Protein AF-T1AY48-F1 (afdb_monomer)

Solvent-accessible surface area (backbone atoms only — not comparable to full-atom values): 8252 Å² total; per-residue (Å²): 136,83,80,81,65,80,52,77,88,60,43,66,93,72,58,73,75,86,48,70,38,79,57,51,71,68,53,49,50,50,51,53,52,52,44,60,66,41,66,87,43,76,68,44,42,56,70,60,52,47,52,72,78,38,76,81,55,83,62,54,70,70,59,52,52,46,47,53,52,22,37,36,76,51,50,26,30,44,76,45,84,46,70,47,77,56,95,93,39,79,45,76,48,52,31,37,29,63,32,75,57,23,68,71,55,49,99,84,49,91,68,76,58,45,29,71,51,74,69,71,82,73,75,80,76,78,80,77,83,78,81,136

Organism: NCBI:txid410659

pLDDT: mean 78.46, std 17.8, range [38.41, 94.31]

Nearest PDB structures (foldseek):
  2dpd-assembly1_B  TM=7.165E-01  e=1.352E-02  Bacillus subtilis
  1zg3-assembly1_A  TM=6.770E-01  e=4.956E-02  Medicago truncatula
  1sax-assembly1_A  TM=6.364E-01  e=3.870E-02  Staphylococcus aureus subsp. aureus N315
  8c9t-assembly2_B  TM=3.779E-01  e=3.371E-01  Streptomyces avermitilis MA-4680 = NBRC 14893
  8c9t-assembly1_D  TM=3.796E-01  e=5.882E-01  Streptomyces avermitilis MA-4680 = NBRC 14893

Sequence (132 aa):
ATACGVCDFCAPEKCVAQRFRTATEEERTALYRVLRDMHSIHTKSTGKLYAELYPGNEIGRDNFEEVLGAMARAELLTFADAVFEKQGKQIPYRTVSLTAAGRTADQTTPVRFVMKDAACPVPRRKRKNAPR

Foldseek 3Di:
DDDPCPDCVRCVVPDPPFDKDDDDPVLVVLLVLLLVVQLPPFKDFLVVSCCVSCVPCPDPSVSSVQSVVLCVVLQQKDKDWDWDDDPNDTDITIMIGGDPCNNVDDPPDPGPRIGTPPPPPPPPPPPPDDDD

Mean predicted aligned error: 11.16 Å

Structure (mmCIF, N/CA/C/O backbone):
data_AF-T1AY48-F1
#
_entry.id   AF-T1AY48-F1
#
loop_
_atom_site.group_PDB
_atom_site.id
_atom_site.type_symbol
_atom_site.label_atom_id
_atom_site.label_alt_id
_atom_site.label_comp_id
_atom_site.label_asym_id
_atom_site.label_entity_id
_atom_site.label_seq_id
_atom_site.pdbx_PDB_ins_code
_atom_site.Cartn_x
_atom_site.Cartn_y
_atom_site.Cartn_z
_atom_site.occupancy
_atom_site.B_iso_or_equiv
_atom_site.auth_seq_id
_atom_site.auth_comp_id
_atom_site.auth_asym_id
_atom_site.auth_atom_id
_atom_site.pdbx_PDB_model_num
ATOM 1 N N . ALA A 1 1 ? -29.308 -13.598 -20.671 1.00 46.28 1 ALA A N 1
ATOM 2 C CA . ALA A 1 1 ? -28.330 -13.053 -19.710 1.00 46.28 1 ALA A CA 1
ATOM 3 C C . ALA A 1 1 ? -28.089 -11.593 -20.071 1.00 46.28 1 ALA A C 1
ATOM 5 O O . ALA A 1 1 ? -27.639 -11.328 -21.177 1.00 46.28 1 ALA A O 1
ATOM 6 N N . THR A 1 2 ? -28.485 -10.660 -19.206 1.00 49.34 2 THR A N 1
ATOM 7 C CA . THR A 1 2 ? -28.374 -9.214 -19.458 1.00 49.34 2 THR A CA 1
ATOM 8 C C . THR A 1 2 ? -27.033 -8.726 -18.925 1.00 49.34 2 THR A C 1
ATOM 10 O O . THR A 1 2 ? -26.778 -8.825 -17.728 1.00 49.34 2 THR A O 1
ATOM 13 N N . ALA A 1 3 ? -26.166 -8.238 -19.810 1.00 44.28 3 ALA A N 1
ATOM 14 C CA . ALA A 1 3 ? -24.904 -7.615 -19.427 1.00 44.28 3 ALA A CA 1
ATOM 15 C C . ALA A 1 3 ? -25.191 -6.285 -18.709 1.00 44.28 3 ALA A C 1
ATOM 17 O O . ALA A 1 3 ? -25.892 -5.428 -19.242 1.00 44.28 3 ALA A O 1
ATOM 18 N N . CYS A 1 4 ? -24.681 -6.125 -17.487 1.00 59.59 4 CYS A N 1
ATOM 19 C CA . CYS A 1 4 ? -24.999 -4.994 -16.615 1.00 59.59 4 CYS A CA 1
ATOM 20 C C . CYS A 1 4 ? -24.285 -3.686 -16.998 1.00 59.59 4 CYS A C 1
ATOM 22 O O . CYS A 1 4 ? -24.679 -2.639 -16.505 1.00 59.59 4 CYS A O 1
ATOM 24 N N . GLY A 1 5 ? -23.270 -3.706 -17.875 1.00 49.66 5 GLY A N 1
ATOM 25 C CA . GLY A 1 5 ? -22.643 -2.488 -18.421 1.00 49.66 5 GLY A CA 1
ATOM 26 C C . GLY A 1 5 ? -21.850 -1.637 -17.416 1.00 49.66 5 GLY A C 1
ATOM 27 O O . GLY A 1 5 ? -21.431 -0.535 -17.757 1.00 49.66 5 GLY A O 1
ATOM 28 N N . VAL A 1 6 ? -21.646 -2.128 -16.188 1.00 53.31 6 VAL A N 1
ATOM 29 C CA . VAL A 1 6 ? -21.040 -1.365 -15.077 1.00 53.31 6 VAL A CA 1
ATOM 30 C C . VAL A 1 6 ? -19.555 -1.688 -14.865 1.00 53.31 6 VAL A C 1
ATOM 32 O O . VAL A 1 6 ? -18.847 -0.891 -14.258 1.00 53.31 6 VAL A O 1
ATOM 35 N N . CYS A 1 7 ? -19.050 -2.813 -15.380 1.00 49.56 7 CYS A N 1
ATOM 36 C CA . CYS A 1 7 ? -17.636 -3.182 -15.258 1.00 49.56 7 CYS A CA 1
ATOM 37 C C . CYS A 1 7 ? -16.951 -3.340 -16.622 1.00 49.56 7 CYS A C 1
ATOM 39 O O . CYS A 1 7 ? -17.612 -3.607 -17.629 1.00 49.56 7 CYS A O 1
ATOM 41 N N . ASP A 1 8 ? -15.618 -3.225 -16.633 1.00 49.56 8 ASP A N 1
ATOM 42 C CA . ASP A 1 8 ? -14.726 -3.330 -17.803 1.00 49.56 8 ASP A CA 1
ATOM 43 C C . ASP A 1 8 ? -14.892 -4.613 -18.636 1.00 49.56 8 ASP A C 1
ATOM 45 O O . ASP A 1 8 ? -14.426 -4.690 -19.766 1.00 49.56 8 ASP A O 1
ATOM 49 N N . PHE A 1 9 ? -15.600 -5.618 -18.121 1.00 47.19 9 PHE A N 1
ATOM 50 C CA . PHE A 1 9 ? -15.956 -6.819 -18.872 1.00 47.19 9 PHE A CA 1
ATOM 51 C C . PHE A 1 9 ? -17.065 -6.574 -19.916 1.00 47.19 9 PHE A C 1
ATOM 53 O O . PHE A 1 9 ? -17.139 -7.272 -20.922 1.00 47.19 9 PHE A O 1
ATOM 60 N N . CYS A 1 10 ? -17.938 -5.585 -19.694 1.00 46.91 10 CYS A N 1
ATOM 61 C CA . CYS A 1 10 ? -19.126 -5.331 -20.518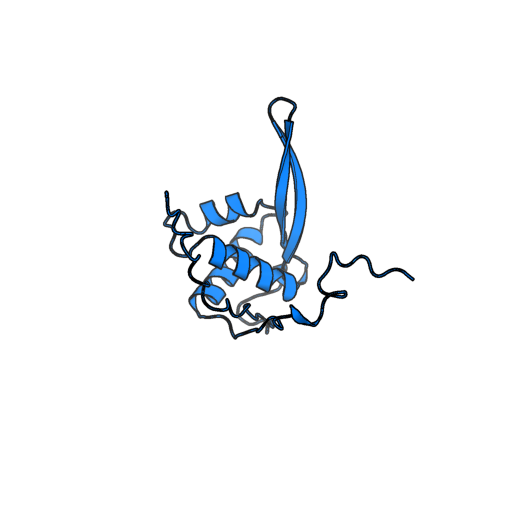 1.00 46.91 10 CYS A CA 1
ATOM 62 C C . CYS A 1 10 ? -18.970 -4.164 -21.518 1.00 46.91 10 CYS A C 1
ATOM 64 O O . CYS A 1 10 ? -19.935 -3.850 -22.212 1.00 46.91 10 CYS A O 1
ATOM 66 N N . ALA A 1 11 ? -17.800 -3.513 -21.599 1.00 43.09 11 ALA A N 1
ATOM 67 C CA . ALA A 1 11 ? -17.546 -2.376 -22.498 1.00 43.09 11 ALA A CA 1
ATOM 68 C C . ALA A 1 11 ? -16.109 -2.389 -23.080 1.00 43.09 11 ALA A C 1
ATOM 70 O O . ALA A 1 11 ? -15.291 -1.533 -22.730 1.00 43.09 11 ALA A O 1
ATOM 71 N N . PRO A 1 12 ? -15.791 -3.328 -23.993 1.00 54.16 12 PRO A N 1
ATOM 72 C CA . PRO A 1 12 ? -14.432 -3.528 -24.509 1.00 54.16 12 PRO A CA 1
ATOM 73 C C . PRO A 1 12 ? -13.878 -2.328 -25.297 1.00 54.16 12 PRO A C 1
ATOM 75 O O . PRO A 1 12 ? -12.668 -2.143 -25.363 1.00 54.16 12 PRO A O 1
ATOM 78 N N . GLU A 1 13 ? -14.737 -1.463 -25.845 1.00 47.59 13 GLU A N 1
ATOM 79 C CA . GLU A 1 13 ? -14.324 -0.277 -26.618 1.00 47.59 13 GLU A CA 1
ATOM 80 C C . GLU A 1 13 ? -13.690 0.833 -25.756 1.00 47.59 13 GLU A C 1
ATOM 82 O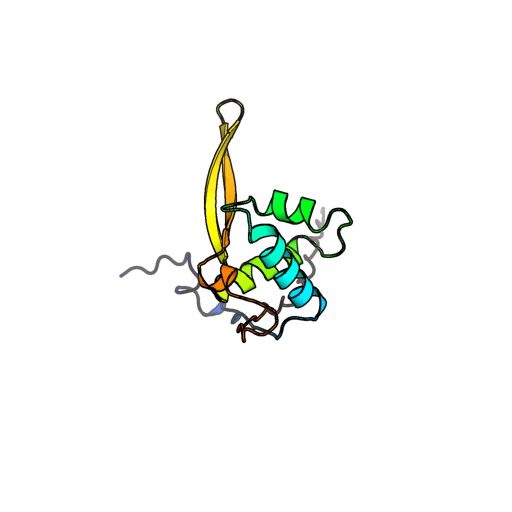 O . GLU A 1 13 ? -13.054 1.744 -26.285 1.00 47.59 13 GLU A O 1
ATOM 87 N N . LYS A 1 14 ? -13.829 0.762 -24.423 1.00 50.25 14 LYS A N 1
ATOM 88 C CA . LYS A 1 14 ? -13.166 1.667 -23.465 1.00 50.25 14 LYS A CA 1
ATOM 89 C C . LYS A 1 14 ? -11.992 1.011 -22.733 1.00 50.25 14 LYS A C 1
ATOM 91 O O . LYS A 1 14 ? -11.350 1.672 -21.916 1.00 50.25 14 LYS A O 1
ATOM 96 N N . CYS A 1 15 ? -11.689 -0.256 -23.027 1.00 46.50 15 CYS A N 1
ATOM 97 C CA . CYS A 1 15 ? -10.582 -0.979 -22.413 1.00 46.50 15 CYS A CA 1
ATOM 98 C C . CYS A 1 15 ? -9.242 -0.472 -22.952 1.00 46.50 15 CYS A C 1
ATOM 100 O O . CYS A 1 15 ? -8.650 -1.039 -23.870 1.00 46.50 15 CYS A O 1
ATOM 102 N N . VAL A 1 16 ? -8.711 0.582 -22.337 1.00 55.34 16 VAL A N 1
ATOM 103 C CA . VAL A 1 16 ? -7.275 0.844 -22.407 1.00 55.34 16 VAL A CA 1
ATOM 104 C C . VAL A 1 16 ? -6.604 -0.274 -21.618 1.00 55.34 16 VAL A C 1
ATOM 106 O O . VAL A 1 16 ? -6.656 -0.284 -20.390 1.00 55.34 16 VAL A O 1
ATOM 109 N N . ALA A 1 17 ? -6.022 -1.249 -22.321 1.00 62.81 17 ALA A N 1
ATOM 110 C CA . ALA A 1 17 ? -5.253 -2.315 -21.694 1.00 62.81 17 ALA A CA 1
ATOM 111 C C . ALA A 1 17 ? -4.258 -1.700 -20.698 1.00 62.81 17 ALA A C 1
ATOM 113 O O . ALA A 1 17 ? -3.450 -0.842 -21.064 1.00 62.81 17 ALA A O 1
ATOM 114 N N . GLN A 1 18 ? -4.351 -2.107 -19.431 1.00 67.12 18 GLN A N 1
ATOM 115 C CA . GLN A 1 18 ? -3.469 -1.611 -18.383 1.00 67.12 18 GLN A CA 1
ATOM 116 C C . GLN A 1 18 ? -2.035 -2.020 -18.730 1.00 67.12 18 GLN A C 1
ATOM 118 O O . GLN A 1 18 ? -1.709 -3.206 -18.763 1.00 67.12 18 GLN A O 1
ATOM 123 N N . ARG A 1 19 ? -1.190 -1.037 -19.044 1.00 78.31 19 ARG A N 1
ATOM 124 C CA . ARG A 1 19 ? 0.224 -1.259 -19.352 1.00 78.31 19 ARG A CA 1
ATOM 125 C C . ARG A 1 19 ? 1.019 -1.348 -18.057 1.00 78.31 19 ARG A C 1
ATOM 127 O O . ARG A 1 19 ? 0.683 -0.706 -17.061 1.00 78.31 19 ARG A O 1
ATOM 134 N N . PHE A 1 20 ? 2.067 -2.158 -18.080 1.00 82.56 20 PHE A N 1
ATOM 135 C CA . PHE A 1 20 ? 2.948 -2.382 -16.944 1.00 82.56 20 PHE A CA 1
ATOM 136 C C . PHE A 1 20 ? 4.384 -2.099 -17.356 1.00 82.56 20 PHE A C 1
ATOM 138 O O . PHE A 1 20 ? 4.782 -2.415 -18.477 1.00 82.56 20 PHE A O 1
ATOM 145 N N . ARG A 1 21 ? 5.156 -1.538 -16.431 1.00 86.38 21 ARG A N 1
ATOM 146 C CA . ARG A 1 21 ? 6.579 -1.259 -16.601 1.00 86.38 21 ARG A CA 1
ATOM 147 C C . ARG A 1 21 ? 7.384 -1.781 -15.420 1.00 86.38 21 ARG A C 1
ATOM 149 O O . ARG A 1 21 ? 6.847 -2.074 -14.349 1.00 86.38 21 ARG A O 1
ATOM 156 N N . THR A 1 22 ? 8.692 -1.862 -15.611 1.00 85.75 22 THR A N 1
ATOM 157 C CA . THR A 1 22 ? 9.630 -2.113 -14.518 1.00 85.75 22 THR A CA 1
ATOM 158 C C . THR A 1 22 ? 9.611 -0.931 -13.548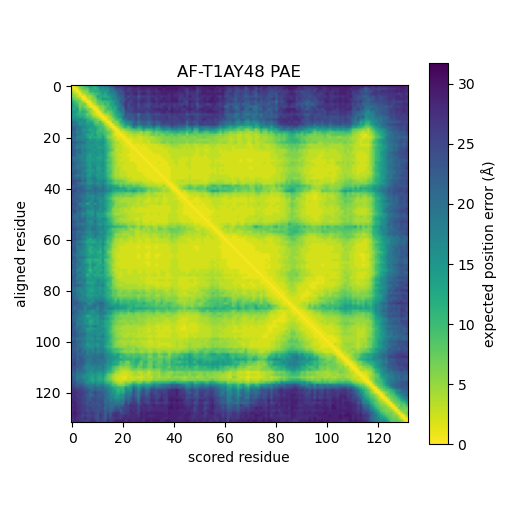 1.00 85.75 22 THR A C 1
ATOM 160 O O . THR A 1 22 ? 9.511 0.227 -13.966 1.00 85.75 22 THR A O 1
ATOM 163 N N . ALA A 1 23 ? 9.679 -1.224 -12.251 1.00 86.12 23 ALA A N 1
ATOM 164 C CA . ALA A 1 23 ? 9.788 -0.198 -11.222 1.00 86.12 23 ALA A CA 1
ATOM 165 C C . ALA A 1 23 ? 11.122 0.558 -11.310 1.00 86.12 23 ALA A C 1
ATOM 167 O O . ALA A 1 23 ? 12.160 -0.059 -11.572 1.00 86.12 23 ALA A O 1
ATOM 168 N N . THR A 1 24 ? 11.090 1.865 -11.055 1.00 89.06 24 THR A N 1
ATOM 169 C CA . THR A 1 24 ? 12.280 2.706 -10.892 1.00 89.06 24 THR A CA 1
ATOM 170 C C . THR A 1 24 ? 12.989 2.391 -9.574 1.00 89.06 24 THR A C 1
ATOM 172 O O . THR A 1 24 ? 12.457 1.696 -8.702 1.00 89.06 24 THR A O 1
ATOM 175 N N . GLU A 1 25 ? 14.212 2.893 -9.407 1.00 86.25 25 GLU A N 1
ATOM 176 C CA . GLU A 1 25 ? 14.973 2.712 -8.165 1.00 86.25 25 GLU A CA 1
ATOM 177 C C . GLU A 1 25 ? 14.283 3.359 -6.957 1.00 86.25 25 GLU A C 1
ATOM 179 O O . GLU A 1 25 ? 14.282 2.784 -5.868 1.00 86.25 25 GLU A O 1
ATOM 184 N N . GLU A 1 26 ? 13.618 4.499 -7.151 1.00 88.31 26 GLU A N 1
ATOM 185 C CA . GLU A 1 26 ? 12.832 5.178 -6.115 1.00 88.31 26 GLU A CA 1
ATOM 186 C C . GLU A 1 26 ? 11.645 4.317 -5.661 1.00 88.31 26 GLU A C 1
ATOM 188 O O . GLU A 1 26 ? 11.416 4.136 -4.466 1.00 88.31 26 GLU A O 1
ATOM 193 N N . GLU A 1 27 ? 10.925 3.707 -6.607 1.00 90.62 27 GLU A N 1
ATOM 194 C CA . GLU A 1 27 ? 9.785 2.823 -6.329 1.00 90.62 27 GLU A CA 1
ATOM 195 C C . GLU A 1 27 ? 10.226 1.519 -5.653 1.00 90.62 27 GLU A C 1
ATOM 197 O O . GLU A 1 27 ? 9.562 1.028 -4.739 1.00 90.62 27 GLU A O 1
ATOM 202 N N . ARG A 1 28 ? 11.379 0.970 -6.054 1.00 89.06 28 ARG A N 1
ATOM 203 C CA . ARG A 1 28 ? 12.001 -0.181 -5.381 1.00 89.06 28 ARG A CA 1
ATOM 204 C C . ARG A 1 28 ? 12.465 0.170 -3.971 1.00 89.06 28 ARG A C 1
ATOM 206 O O . ARG A 1 28 ? 12.294 -0.622 -3.049 1.00 89.06 28 ARG A O 1
ATOM 213 N N . THR A 1 29 ? 13.015 1.363 -3.775 1.00 90.19 29 THR A N 1
ATOM 214 C CA . THR A 1 29 ? 13.382 1.853 -2.442 1.00 90.19 29 THR A CA 1
ATOM 215 C C . THR A 1 29 ? 12.139 1.988 -1.567 1.00 90.19 29 THR A C 1
ATOM 217 O O . THR A 1 29 ? 12.149 1.562 -0.411 1.00 90.19 29 THR A O 1
ATOM 220 N N . ALA A 1 30 ? 11.041 2.500 -2.129 1.00 91.62 30 ALA A N 1
ATOM 221 C CA . ALA A 1 30 ? 9.765 2.607 -1.438 1.00 91.62 30 ALA A CA 1
ATOM 222 C C . ALA A 1 30 ? 9.203 1.242 -1.023 1.00 91.62 30 ALA A C 1
ATOM 224 O O . ALA A 1 30 ? 8.773 1.087 0.121 1.00 91.62 30 ALA A O 1
ATOM 225 N N . LEU A 1 31 ? 9.277 0.250 -1.913 1.00 90.94 31 LEU A N 1
ATOM 226 C CA . LEU A 1 31 ? 8.935 -1.145 -1.632 1.00 90.94 31 LEU A CA 1
ATOM 227 C C . LEU A 1 31 ? 9.666 -1.658 -0.378 1.00 90.94 31 LEU A C 1
ATOM 229 O O . LEU A 1 31 ? 9.016 -2.090 0.574 1.00 90.94 31 LEU A O 1
ATOM 233 N N . TYR A 1 32 ? 11.000 -1.572 -0.337 1.00 90.00 32 TYR A N 1
ATOM 234 C CA . TYR A 1 32 ? 11.774 -2.089 0.799 1.00 90.00 32 TYR A CA 1
ATOM 235 C C . TYR A 1 32 ? 11.565 -1.284 2.087 1.00 90.00 32 TYR A C 1
ATOM 237 O O . TYR A 1 32 ? 11.572 -1.866 3.173 1.00 90.00 32 TYR A O 1
ATOM 245 N N . ARG A 1 33 ? 11.323 0.034 1.996 1.00 91.50 33 ARG A N 1
ATOM 246 C CA . ARG A 1 33 ? 10.933 0.848 3.162 1.00 91.50 33 ARG A CA 1
ATOM 247 C C . ARG A 1 33 ? 9.625 0.339 3.779 1.00 91.50 33 ARG A C 1
ATOM 249 O O . ARG A 1 33 ? 9.561 0.190 4.996 1.00 91.50 33 ARG A O 1
ATOM 256 N N . VAL A 1 34 ? 8.619 0.023 2.956 1.00 91.94 34 VAL A N 1
ATOM 257 C CA . VAL A 1 34 ? 7.337 -0.526 3.434 1.00 91.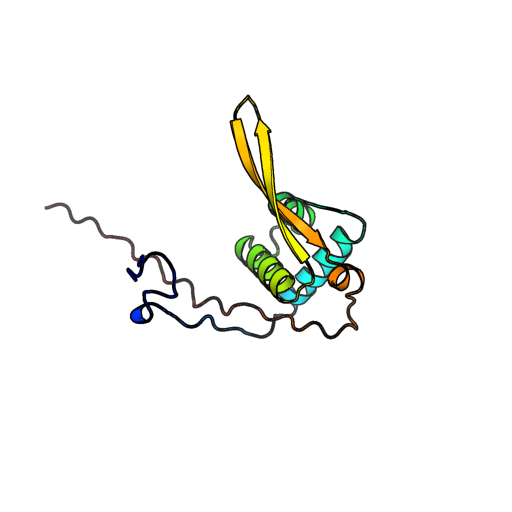94 34 VAL A CA 1
ATOM 258 C C . VAL A 1 34 ? 7.518 -1.901 4.071 1.00 91.94 34 VAL A C 1
ATOM 260 O O . VAL A 1 34 ? 7.014 -2.118 5.171 1.00 91.94 34 VAL A O 1
ATOM 263 N N . LEU A 1 35 ? 8.246 -2.815 3.418 1.00 90.81 35 LEU A N 1
ATOM 264 C CA . LEU A 1 35 ? 8.499 -4.152 3.971 1.00 90.81 35 LEU A CA 1
ATOM 265 C C . LEU A 1 35 ? 9.174 -4.068 5.344 1.00 90.81 35 LEU A C 1
ATOM 267 O O . LEU A 1 35 ? 8.740 -4.732 6.282 1.00 90.81 35 LEU A O 1
ATOM 271 N N . ARG A 1 36 ? 10.176 -3.190 5.486 1.00 89.94 36 ARG A N 1
ATOM 272 C CA . ARG A 1 36 ? 10.896 -2.985 6.747 1.00 89.94 36 ARG A CA 1
ATOM 273 C C . ARG A 1 36 ? 10.010 -2.408 7.852 1.00 89.94 36 ARG A C 1
ATOM 275 O O . ARG A 1 36 ? 10.061 -2.907 8.972 1.00 89.94 36 ARG A O 1
ATOM 282 N N . ASP A 1 37 ? 9.216 -1.379 7.558 1.00 90.81 37 ASP A N 1
ATOM 283 C CA . ASP A 1 37 ? 8.313 -0.759 8.544 1.00 90.81 37 ASP A CA 1
ATOM 284 C C . ASP A 1 37 ? 7.237 -1.741 9.019 1.00 90.81 37 ASP A C 1
ATOM 286 O O . ASP A 1 37 ? 6.943 -1.849 10.209 1.00 90.81 37 ASP A O 1
ATOM 290 N N . MET A 1 38 ? 6.685 -2.519 8.087 1.00 90.19 38 MET A N 1
ATOM 291 C CA . MET A 1 38 ? 5.613 -3.460 8.385 1.00 90.19 38 MET A CA 1
ATOM 292 C C . MET A 1 38 ? 6.096 -4.813 8.918 1.00 90.19 38 MET A C 1
ATOM 294 O O . MET A 1 38 ? 5.268 -5.620 9.331 1.00 90.19 38 MET A O 1
ATOM 298 N N . HIS A 1 39 ? 7.403 -5.085 8.957 1.00 86.81 39 HIS A N 1
ATOM 299 C CA . HIS A 1 39 ? 7.923 -6.380 9.406 1.00 86.81 39 HIS A CA 1
ATOM 300 C C . HIS A 1 39 ? 7.500 -6.717 10.850 1.00 86.81 39 HIS A C 1
ATOM 302 O O . HIS A 1 39 ? 7.168 -7.863 11.154 1.00 86.81 39 HIS A O 1
ATOM 308 N N . SER A 1 40 ? 7.442 -5.709 11.726 1.00 81.62 40 SER A N 1
ATOM 309 C CA . SER A 1 40 ? 7.044 -5.861 13.136 1.00 81.62 40 SER A CA 1
ATOM 310 C C . SER A 1 40 ? 5.580 -5.491 13.410 1.00 81.62 40 SER A C 1
ATOM 312 O O . SER A 1 40 ? 5.117 -5.622 14.542 1.00 81.62 40 SER A O 1
ATOM 314 N N . ILE A 1 41 ? 4.842 -5.006 12.404 1.00 84.56 41 ILE A N 1
ATOM 315 C CA . ILE A 1 41 ? 3.487 -4.457 12.557 1.00 84.56 41 ILE A CA 1
ATOM 316 C C . ILE A 1 41 ? 2.492 -5.318 11.778 1.00 84.56 41 ILE A C 1
ATOM 318 O O . ILE A 1 41 ? 2.635 -5.539 10.581 1.00 84.56 41 ILE A O 1
ATOM 322 N N . HIS A 1 42 ? 1.423 -5.763 12.438 1.00 78.94 42 HIS A N 1
ATOM 323 C CA . HIS A 1 42 ? 0.433 -6.638 11.806 1.00 78.94 42 HIS A CA 1
ATOM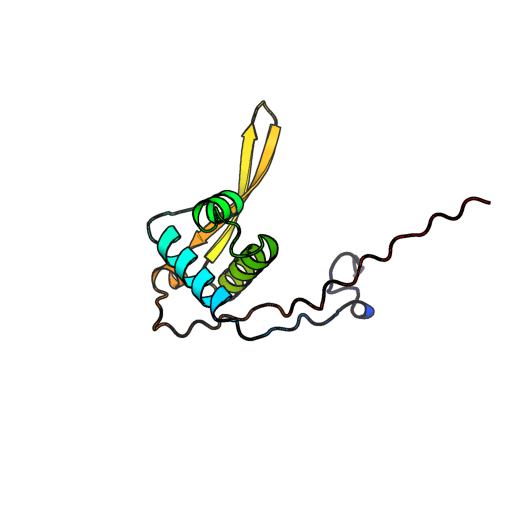 324 C C . HIS A 1 42 ? -0.393 -5.936 10.708 1.00 78.94 42 HIS A C 1
ATOM 326 O O . HIS A 1 42 ? -0.596 -6.479 9.620 1.00 78.94 42 HIS A O 1
ATOM 332 N N . THR A 1 43 ? -0.872 -4.722 10.989 1.00 90.00 43 THR A N 1
ATOM 333 C CA . THR A 1 43 ? -1.782 -3.951 10.126 1.00 90.00 43 THR A CA 1
ATOM 334 C C . THR A 1 43 ? -1.556 -2.454 10.321 1.00 90.00 43 THR A C 1
ATOM 336 O O . THR A 1 43 ? -1.446 -1.999 11.463 1.00 90.00 43 THR A O 1
ATOM 339 N N . LYS A 1 44 ? -1.585 -1.661 9.246 1.00 92.38 44 LYS A N 1
ATOM 340 C CA . LYS A 1 44 ? -1.508 -0.189 9.322 1.00 92.38 44 LYS A CA 1
ATOM 341 C C . LYS A 1 44 ? -2.407 0.454 8.274 1.00 92.38 44 LYS A C 1
ATOM 343 O O . LYS A 1 44 ? -2.630 -0.132 7.222 1.00 92.38 44 LYS A O 1
ATOM 348 N N . SER A 1 45 ? -2.942 1.647 8.534 1.00 91.88 45 SER A N 1
ATOM 349 C CA . SER A 1 45 ? -3.680 2.381 7.499 1.00 91.88 45 SER A CA 1
ATOM 350 C C . SER A 1 45 ? -2.722 2.941 6.448 1.00 91.88 45 SER A C 1
ATOM 352 O O . SER A 1 45 ? -1.617 3.372 6.781 1.00 91.88 45 SER A O 1
ATOM 354 N N . THR A 1 46 ? -3.146 2.969 5.182 1.00 90.94 46 THR A N 1
ATOM 355 C CA . THR A 1 46 ? -2.307 3.458 4.069 1.00 90.94 46 THR A CA 1
ATOM 356 C C . THR A 1 46 ? -1.857 4.903 4.279 1.00 90.94 46 THR A C 1
ATOM 358 O O . THR A 1 46 ? -0.688 5.225 4.086 1.00 90.94 46 THR A O 1
ATOM 361 N N . GLY A 1 47 ? -2.763 5.766 4.750 1.00 89.81 47 GLY A N 1
ATOM 362 C CA . GLY A 1 47 ? -2.457 7.167 5.038 1.00 89.81 47 GLY A CA 1
ATOM 363 C C . GLY A 1 47 ? -1.458 7.349 6.183 1.00 89.81 47 GLY A C 1
ATOM 364 O O . GLY A 1 47 ? -0.566 8.187 6.080 1.00 89.81 47 GLY A O 1
ATOM 365 N N . LYS A 1 48 ? -1.562 6.546 7.252 1.00 90.75 48 LYS A N 1
ATOM 366 C CA . LYS A 1 48 ? -0.604 6.589 8.368 1.00 90.75 48 LYS A CA 1
ATOM 367 C C . LYS A 1 48 ? 0.761 6.048 7.946 1.00 90.75 48 LYS A C 1
ATOM 369 O O . LYS A 1 48 ? 1.778 6.629 8.297 1.00 90.75 48 LYS A O 1
ATOM 374 N N . LEU A 1 49 ? 0.777 4.974 7.156 1.00 92.38 49 LEU A N 1
ATOM 375 C CA . LEU A 1 49 ? 2.004 4.425 6.586 1.00 92.38 49 LEU A CA 1
ATOM 376 C C . LEU A 1 49 ? 2.733 5.462 5.715 1.00 92.38 49 LEU A C 1
ATOM 378 O O . LEU A 1 49 ? 3.931 5.652 5.885 1.00 92.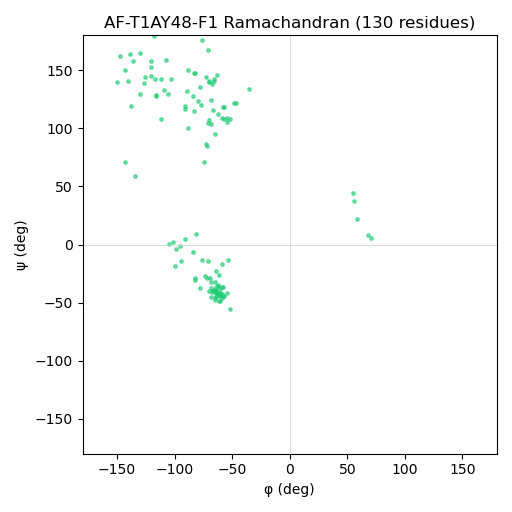38 49 LEU A O 1
ATOM 382 N N . TYR A 1 50 ? 2.011 6.175 4.845 1.00 92.19 50 TYR A N 1
ATOM 383 C CA . TYR A 1 50 ? 2.589 7.243 4.024 1.00 92.19 50 TYR A CA 1
ATOM 384 C C . TYR A 1 50 ? 3.176 8.379 4.870 1.00 92.19 50 TYR A C 1
ATOM 386 O O . TYR A 1 50 ? 4.317 8.775 4.653 1.00 92.19 50 TYR A O 1
ATOM 394 N N . ALA A 1 51 ? 2.417 8.875 5.852 1.00 91.38 51 ALA A N 1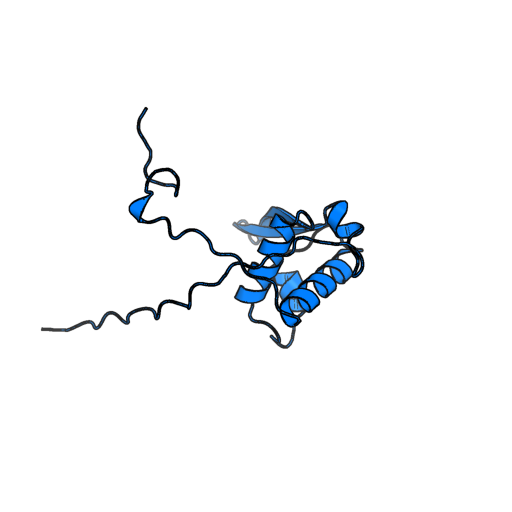
ATOM 395 C CA . ALA A 1 51 ? 2.847 9.982 6.704 1.00 91.38 51 ALA A CA 1
ATOM 396 C C . ALA A 1 51 ? 4.104 9.653 7.528 1.00 91.38 51 ALA A C 1
ATOM 398 O O . ALA A 1 51 ? 4.933 10.531 7.751 1.00 91.38 51 ALA A O 1
ATOM 399 N N . GLU A 1 52 ? 4.255 8.401 7.966 1.00 91.38 52 GLU A N 1
ATOM 400 C CA . GLU A 1 52 ? 5.432 7.960 8.723 1.00 91.38 52 GLU A CA 1
ATOM 401 C C . GLU A 1 52 ? 6.659 7.724 7.829 1.00 91.38 52 GLU A C 1
ATOM 403 O O . GLU A 1 52 ? 7.772 8.057 8.227 1.00 91.38 52 GLU A O 1
ATOM 408 N N . LEU A 1 53 ? 6.474 7.188 6.617 1.00 90.94 53 LEU A N 1
ATOM 409 C CA . LEU A 1 53 ? 7.583 6.887 5.702 1.00 90.94 53 LEU A CA 1
ATOM 410 C C . LEU A 1 53 ? 8.072 8.094 4.893 1.00 90.94 53 LEU A C 1
ATOM 412 O O . LEU A 1 53 ? 9.239 8.122 4.504 1.00 90.94 53 LEU A O 1
ATOM 416 N N . TYR A 1 54 ? 7.188 9.055 4.616 1.00 91.88 54 TYR A N 1
ATOM 417 C CA . TYR A 1 54 ? 7.457 10.206 3.749 1.00 91.88 54 TYR A CA 1
ATOM 418 C C . TYR A 1 54 ? 6.964 11.526 4.362 1.00 91.88 54 TYR A C 1
ATOM 420 O O . TYR A 1 54 ? 6.178 12.240 3.731 1.00 91.88 54 TYR A O 1
ATOM 428 N N . PRO A 1 55 ? 7.441 11.918 5.559 1.00 89.38 55 PRO A N 1
ATOM 429 C CA . PRO A 1 55 ? 7.044 13.184 6.180 1.00 89.38 55 PRO A CA 1
ATOM 430 C C . PRO A 1 55 ? 7.438 14.408 5.334 1.00 89.38 55 PRO A C 1
ATOM 432 O O . PRO A 1 55 ? 6.787 15.446 5.412 1.00 89.38 55 PRO A O 1
ATOM 435 N N . GLY A 1 56 ? 8.482 14.281 4.504 1.00 88.38 56 GLY A N 1
ATOM 436 C CA . GLY A 1 56 ? 8.956 15.320 3.584 1.00 88.38 56 GLY A CA 1
ATOM 437 C C . GLY A 1 56 ? 8.336 15.284 2.183 1.00 88.38 56 GLY A C 1
ATOM 438 O O . GLY A 1 56 ? 8.764 16.056 1.332 1.00 88.38 56 GLY A O 1
ATOM 439 N N . ASN A 1 57 ? 7.364 14.397 1.921 1.00 85.75 57 ASN A N 1
ATOM 440 C CA . ASN A 1 57 ? 6.721 14.254 0.607 1.00 85.75 57 ASN A CA 1
ATOM 441 C C . ASN A 1 57 ? 7.734 13.989 -0.537 1.00 85.75 57 ASN A C 1
ATOM 443 O O . ASN A 1 57 ? 7.572 14.493 -1.648 1.00 85.75 57 ASN A O 1
ATOM 447 N N . GLU A 1 58 ? 8.781 13.195 -0.256 1.00 87.56 58 GLU A N 1
ATOM 448 C CA . GLU A 1 58 ? 9.820 12.800 -1.230 1.00 87.56 58 GLU A CA 1
ATOM 449 C C . GLU A 1 58 ? 9.208 12.089 -2.448 1.00 87.56 58 GLU A C 1
ATOM 451 O O . GLU A 1 58 ? 9.642 12.296 -3.578 1.00 87.56 58 GLU A O 1
ATOM 456 N N . ILE A 1 59 ? 8.162 11.286 -2.218 1.00 87.69 59 ILE A N 1
ATOM 457 C CA . ILE A 1 59 ? 7.332 10.695 -3.269 1.00 87.69 59 ILE A CA 1
ATOM 458 C C . ILE A 1 59 ? 5.901 11.213 -3.135 1.00 87.69 59 ILE A C 1
ATOM 460 O O . ILE A 1 59 ? 5.381 11.355 -2.025 1.00 87.69 59 ILE A O 1
ATOM 464 N N . GLY A 1 60 ? 5.235 11.461 -4.262 1.00 88.62 60 GLY A N 1
ATOM 465 C CA . GLY A 1 60 ? 3.822 11.832 -4.261 1.00 88.62 60 GLY A CA 1
ATOM 466 C C . GLY A 1 60 ? 2.943 10.708 -3.708 1.00 88.62 60 GLY A C 1
ATOM 467 O O . GLY A 1 60 ? 3.216 9.528 -3.934 1.00 88.62 60 GLY A O 1
ATOM 468 N N . ARG A 1 61 ? 1.862 11.072 -3.012 1.00 88.06 61 ARG A N 1
ATOM 469 C CA . ARG A 1 61 ? 0.907 10.107 -2.447 1.00 88.06 61 ARG A CA 1
ATOM 470 C C . ARG A 1 61 ? 0.354 9.134 -3.491 1.00 88.06 61 ARG A C 1
ATOM 472 O O . ARG A 1 61 ? 0.295 7.942 -3.215 1.00 88.06 61 ARG A O 1
ATOM 479 N N . ASP A 1 62 ? 0.019 9.620 -4.685 1.00 88.06 62 ASP A N 1
ATOM 480 C CA . ASP A 1 62 ? -0.480 8.770 -5.774 1.00 88.06 62 ASP A CA 1
ATOM 481 C C . ASP A 1 62 ? 0.567 7.723 -6.188 1.00 88.06 62 ASP A C 1
ATOM 483 O O . ASP A 1 62 ? 0.250 6.548 -6.353 1.00 88.06 62 ASP A O 1
ATOM 487 N N . ASN A 1 63 ? 1.841 8.125 -6.277 1.00 89.25 63 ASN A N 1
ATOM 488 C CA . ASN A 1 63 ? 2.935 7.209 -6.601 1.00 89.25 63 ASN A CA 1
ATOM 489 C C . ASN A 1 63 ? 3.128 6.151 -5.505 1.00 89.25 63 ASN A C 1
ATOM 491 O O . ASN A 1 63 ? 3.337 4.975 -5.792 1.00 89.25 63 ASN A O 1
ATOM 495 N N . PHE A 1 64 ? 3.008 6.552 -4.237 1.00 91.81 64 PHE A N 1
ATOM 496 C CA . PHE A 1 64 ? 3.045 5.619 -3.115 1.00 91.81 64 PHE A CA 1
ATOM 497 C C . PHE A 1 64 ? 1.891 4.608 -3.159 1.00 91.81 64 PHE A C 1
ATOM 499 O O . PHE A 1 64 ? 2.105 3.414 -2.953 1.00 91.81 64 PHE A O 1
ATOM 506 N N . GLU A 1 65 ? 0.671 5.062 -3.447 1.00 91.62 65 GLU A N 1
ATOM 507 C CA . GLU A 1 65 ? -0.494 4.182 -3.565 1.00 91.62 65 GLU A CA 1
ATOM 508 C C . GLU A 1 65 ? -0.344 3.201 -4.742 1.00 91.62 65 GLU A C 1
ATOM 510 O O . GLU A 1 65 ? -0.682 2.022 -4.603 1.00 91.62 65 GLU A O 1
ATOM 515 N N . GLU A 1 66 ? 0.259 3.630 -5.854 1.00 91.69 66 GLU A N 1
ATOM 516 C CA . GLU A 1 66 ? 0.612 2.748 -6.972 1.00 91.69 66 GLU A CA 1
ATOM 517 C C . GLU A 1 66 ? 1.672 1.703 -6.591 1.00 91.69 66 GLU A C 1
ATOM 519 O O . GLU A 1 66 ? 1.537 0.533 -6.969 1.00 91.69 66 GLU A O 1
ATOM 524 N N . VAL A 1 67 ? 2.677 2.078 -5.786 1.00 92.88 67 VAL A N 1
ATOM 525 C CA . VAL A 1 67 ? 3.671 1.141 -5.229 1.00 92.88 67 VAL A CA 1
ATOM 526 C C . VAL A 1 67 ? 2.981 0.097 -4.355 1.00 92.88 67 VAL A C 1
ATOM 528 O O . VAL A 1 67 ? 3.179 -1.099 -4.571 1.00 92.88 67 VAL A O 1
ATOM 531 N N . LEU A 1 68 ? 2.101 0.506 -3.434 1.00 92.75 68 LEU A N 1
ATOM 532 C CA . LEU A 1 68 ? 1.328 -0.436 -2.615 1.00 92.75 68 LEU A CA 1
ATOM 533 C C . LEU A 1 68 ? 0.440 -1.346 -3.481 1.00 92.75 68 LEU A C 1
ATOM 535 O O . LEU A 1 68 ? 0.314 -2.542 -3.215 1.00 92.75 68 LEU A O 1
ATOM 539 N N . GLY A 1 69 ? -0.145 -0.811 -4.554 1.00 91.38 69 GLY A N 1
ATOM 540 C CA . GLY A 1 69 ? -0.908 -1.589 -5.528 1.00 91.38 69 GLY A CA 1
ATOM 541 C C . GLY A 1 69 ? -0.054 -2.613 -6.284 1.00 91.38 69 GLY A C 1
ATOM 542 O O . GLY A 1 69 ? -0.504 -3.728 -6.552 1.00 91.38 69 GLY A O 1
ATOM 543 N N . ALA A 1 70 ? 1.183 -2.272 -6.647 1.00 91.44 70 ALA A N 1
ATOM 544 C CA . ALA A 1 70 ? 2.144 -3.208 -7.234 1.00 91.44 70 ALA A CA 1
ATOM 545 C C . ALA A 1 70 ? 2.582 -4.285 -6.231 1.00 91.44 70 ALA A C 1
ATOM 547 O O . ALA A 1 70 ? 2.602 -5.461 -6.588 1.00 91.44 70 ALA A O 1
ATOM 548 N N . MET A 1 71 ? 2.821 -3.917 -4.970 1.00 92.31 71 MET A N 1
ATOM 549 C CA . MET A 1 71 ? 3.132 -4.863 -3.893 1.00 92.31 71 MET A CA 1
ATOM 550 C C . MET A 1 71 ? 2.001 -5.867 -3.666 1.00 92.31 71 MET A C 1
ATOM 552 O O . MET A 1 71 ? 2.265 -7.055 -3.504 1.00 92.31 71 MET A O 1
ATOM 556 N N . ALA A 1 72 ? 0.746 -5.411 -3.696 1.00 91.38 72 ALA A N 1
ATOM 557 C CA . ALA A 1 72 ? -0.411 -6.289 -3.546 1.00 91.38 72 ALA A CA 1
ATOM 558 C C . ALA A 1 72 ? -0.536 -7.299 -4.691 1.00 91.38 72 ALA A C 1
ATOM 560 O O . ALA A 1 72 ? -0.816 -8.471 -4.465 1.00 91.38 72 ALA A O 1
ATOM 561 N N . ARG A 1 73 ? -0.287 -6.859 -5.930 1.00 89.12 73 ARG A N 1
ATOM 562 C CA . ARG A 1 73 ? -0.291 -7.739 -7.113 1.00 89.12 73 ARG A CA 1
ATOM 563 C C . ARG A 1 73 ? 0.879 -8.714 -7.137 1.00 89.12 73 ARG A C 1
ATOM 565 O O . ARG A 1 73 ? 0.746 -9.787 -7.707 1.00 89.12 73 ARG A O 1
ATOM 572 N N . ALA A 1 74 ? 1.999 -8.337 -6.530 1.00 89.75 74 ALA A N 1
ATOM 573 C CA . ALA A 1 74 ? 3.134 -9.218 -6.287 1.00 89.75 74 ALA A CA 1
ATOM 574 C C . ALA A 1 74 ? 2.944 -10.098 -5.035 1.00 89.75 74 ALA A C 1
ATOM 576 O O . ALA A 1 74 ? 3.900 -10.726 -4.589 1.00 89.75 74 ALA A O 1
ATOM 577 N N . GLU A 1 75 ? 1.741 -10.105 -4.448 1.00 90.44 75 GLU A N 1
ATOM 578 C CA . GLU A 1 75 ? 1.365 -10.909 -3.281 1.00 90.44 75 GLU A CA 1
ATOM 579 C C . GLU A 1 75 ? 2.227 -10.653 -2.037 1.00 90.44 75 GLU A C 1
ATOM 581 O O . GLU A 1 75 ? 2.276 -11.478 -1.129 1.00 90.44 75 GLU A O 1
ATOM 586 N N . LEU A 1 76 ? 2.890 -9.495 -1.951 1.00 91.19 76 LEU A N 1
ATOM 587 C CA . LEU A 1 76 ? 3.702 -9.115 -0.791 1.00 91.19 76 LEU A CA 1
ATOM 588 C C . LEU A 1 76 ? 2.857 -8.537 0.345 1.00 91.19 76 LEU A C 1
ATOM 590 O O . LEU A 1 76 ? 3.187 -8.657 1.524 1.00 91.19 76 LEU A O 1
ATOM 594 N N . LEU A 1 77 ? 1.752 -7.889 -0.002 1.00 93.44 77 LEU A N 1
ATOM 595 C CA . LEU A 1 77 ? 0.822 -7.336 0.967 1.00 93.44 77 LEU A CA 1
ATOM 596 C C . LEU A 1 77 ? -0.612 -7.590 0.537 1.00 93.44 77 LEU A C 1
ATOM 598 O O . LEU A 1 77 ? -0.900 -7.880 -0.621 1.00 93.44 77 LEU A O 1
ATOM 602 N N . THR A 1 78 ? -1.519 -7.438 1.486 1.00 92.62 78 THR A N 1
ATOM 603 C CA . THR A 1 78 ? -2.956 -7.438 1.239 1.00 92.62 78 THR A CA 1
ATOM 604 C C . THR A 1 78 ? -3.528 -6.115 1.701 1.00 92.62 78 THR A C 1
ATOM 606 O O . THR A 1 78 ? -2.987 -5.474 2.608 1.00 92.62 78 THR A O 1
ATOM 609 N N . PHE A 1 79 ? -4.628 -5.716 1.076 1.00 93.12 79 PHE A N 1
ATOM 610 C CA . PHE A 1 79 ? -5.442 -4.630 1.579 1.00 93.12 79 PHE A CA 1
ATOM 611 C C . PHE A 1 79 ? -6.681 -5.194 2.256 1.00 93.12 79 PHE A C 1
ATOM 613 O O . PHE A 1 79 ? -7.290 -6.124 1.732 1.00 93.12 79 PHE A O 1
ATOM 620 N N . ALA A 1 80 ? -7.092 -4.565 3.349 1.00 91.38 80 ALA A N 1
ATOM 621 C CA . ALA A 1 80 ? -8.379 -4.818 3.972 1.00 91.38 80 ALA A CA 1
ATOM 622 C C . ALA A 1 80 ? -9.138 -3.501 4.136 1.00 91.38 80 ALA A C 1
ATOM 624 O O . ALA A 1 80 ? -8.557 -2.469 4.485 1.00 91.38 80 ALA A O 1
ATOM 625 N N . ASP A 1 81 ? -10.436 -3.535 3.860 1.00 90.69 81 ASP A N 1
ATOM 626 C CA . ASP A 1 81 ? -11.335 -2.450 4.224 1.00 90.69 81 ASP A CA 1
ATOM 627 C C . ASP A 1 81 ? -11.660 -2.560 5.710 1.00 90.69 81 ASP A C 1
ATOM 629 O O . ASP A 1 81 ? -11.925 -3.638 6.245 1.00 90.69 81 ASP A O 1
ATOM 633 N N . ALA A 1 82 ? -11.612 -1.426 6.387 1.00 88.62 82 ALA A N 1
ATOM 634 C CA . ALA A 1 82 ? -11.909 -1.304 7.796 1.00 88.62 82 ALA A CA 1
ATOM 635 C C . ALA A 1 82 ? -12.785 -0.074 8.013 1.00 88.62 82 ALA A C 1
ATOM 637 O O . ALA A 1 82 ? -12.825 0.851 7.202 1.00 88.62 82 ALA A O 1
ATOM 638 N N . VAL A 1 83 ? -13.509 -0.056 9.122 1.00 91.88 83 VAL A N 1
ATOM 639 C CA . VAL A 1 83 ? -14.376 1.059 9.488 1.00 91.88 83 VAL A CA 1
ATOM 640 C C . VAL A 1 83 ? -14.046 1.434 10.915 1.00 91.88 83 VAL A C 1
ATOM 642 O O . VAL A 1 83 ? -13.990 0.568 11.785 1.00 91.88 83 VAL A O 1
ATOM 645 N N . PHE A 1 84 ? -13.800 2.717 11.155 1.00 89.62 84 PHE A N 1
ATOM 646 C CA . PHE A 1 84 ? -13.691 3.231 12.513 1.00 89.62 84 PHE A CA 1
ATOM 647 C C . PHE A 1 84 ? -14.865 4.154 12.795 1.00 89.62 84 PHE A C 1
ATOM 649 O O . PHE A 1 84 ? -15.311 4.898 11.921 1.00 89.62 84 PHE A O 1
ATOM 656 N N . GLU A 1 85 ? -15.377 4.103 14.018 1.00 93.94 85 GLU A N 1
ATOM 657 C CA . GLU A 1 85 ? -16.424 5.015 14.445 1.00 93.94 85 GLU A CA 1
ATOM 658 C C . GLU A 1 85 ? -15.809 6.279 15.044 1.00 93.94 85 GLU A C 1
ATOM 660 O O . GLU A 1 85 ? -14.913 6.228 15.890 1.00 93.94 85 GLU A O 1
ATOM 665 N N . LYS A 1 86 ? -16.301 7.437 14.612 1.00 90.94 86 LYS A N 1
ATOM 666 C CA . LYS A 1 86 ? -15.976 8.725 15.217 1.00 90.94 86 LYS A CA 1
ATOM 667 C C . LYS A 1 86 ? -17.240 9.561 15.314 1.00 90.94 86 LYS A C 1
ATOM 669 O O . LYS A 1 86 ? -17.833 9.900 14.295 1.00 90.94 86 LYS A O 1
ATOM 674 N N . GLN A 1 87 ? -17.624 9.923 16.540 1.00 89.44 87 GLN A N 1
ATOM 675 C CA . GLN A 1 87 ? -18.822 10.730 16.817 1.00 89.44 87 GLN A CA 1
ATOM 676 C C . GLN A 1 87 ? -20.105 10.112 16.221 1.00 89.44 87 GLN A C 1
ATOM 678 O O . GLN A 1 87 ? -20.879 10.803 15.559 1.00 89.44 87 GLN A O 1
ATOM 683 N N . GLY A 1 88 ? -20.295 8.796 16.377 1.00 91.88 88 GLY A N 1
ATOM 684 C CA . GLY A 1 88 ? -21.452 8.079 15.827 1.00 91.88 88 GLY A CA 1
ATOM 685 C C . GLY A 1 88 ? -21.454 7.931 14.300 1.00 91.88 88 GLY A C 1
ATOM 686 O O . GLY A 1 88 ? -22.433 7.452 13.733 1.00 91.88 88 GLY A O 1
ATOM 687 N N . LYS A 1 89 ? -20.383 8.344 13.607 1.00 92.38 89 LYS A N 1
ATOM 688 C CA . LYS A 1 89 ? -20.213 8.157 12.160 1.00 92.38 89 LYS A CA 1
ATOM 689 C C . LYS A 1 89 ? -19.203 7.057 11.884 1.00 92.38 89 LYS A C 1
ATOM 691 O O . LYS A 1 89 ? -18.079 7.103 12.381 1.00 92.38 89 LYS A O 1
ATOM 696 N N . GLN A 1 90 ? -19.593 6.117 11.034 1.00 94.19 90 GLN A N 1
ATOM 697 C CA . GLN A 1 90 ? -18.707 5.108 10.474 1.00 94.19 90 GLN A CA 1
ATOM 698 C C . GLN A 1 90 ? -17.862 5.723 9.357 1.00 94.19 90 GLN A C 1
ATOM 700 O O . GLN A 1 90 ? -18.395 6.230 8.370 1.00 94.19 90 GLN A O 1
ATOM 705 N N . ILE A 1 91 ? -16.543 5.697 9.523 1.00 90.62 91 ILE A N 1
ATOM 706 C CA . ILE A 1 91 ? -15.589 6.225 8.554 1.00 90.62 91 ILE A CA 1
ATOM 707 C C . ILE A 1 91 ? -14.829 5.037 7.954 1.00 90.62 91 ILE A C 1
ATOM 709 O O . ILE A 1 91 ? -14.013 4.423 8.653 1.00 90.62 91 ILE A O 1
ATOM 713 N N . PRO A 1 92 ? -15.090 4.684 6.682 1.00 90.25 92 PRO A N 1
ATOM 714 C CA . PRO A 1 92 ? -14.348 3.633 6.009 1.00 90.25 92 PRO A CA 1
ATOM 715 C C . PRO A 1 92 ? -12.915 4.093 5.741 1.00 90.25 92 PRO A C 1
ATOM 717 O O . PRO A 1 92 ? -12.653 5.243 5.381 1.00 90.25 92 PRO A O 1
ATOM 720 N N . TYR A 1 93 ? -11.976 3.178 5.918 1.00 88.69 93 TYR A N 1
ATOM 721 C CA . TYR A 1 93 ? -10.566 3.367 5.635 1.00 88.69 93 TYR A CA 1
ATOM 722 C C . TYR A 1 93 ? -9.954 2.051 5.172 1.00 88.69 93 TYR A C 1
ATOM 724 O O . TYR A 1 93 ? -10.502 0.975 5.392 1.00 88.69 93 TYR A O 1
ATOM 732 N N . ARG A 1 94 ? -8.788 2.140 4.538 1.00 90.81 94 ARG A N 1
ATOM 733 C CA . ARG A 1 94 ? -8.074 0.971 4.036 1.00 90.81 94 ARG A CA 1
ATOM 734 C C . ARG A 1 94 ? -6.826 0.718 4.862 1.00 90.81 94 ARG A C 1
ATOM 736 O O . ARG A 1 94 ? -6.047 1.643 5.128 1.00 90.81 94 ARG A O 1
ATOM 743 N N . THR A 1 95 ? -6.630 -0.530 5.255 1.00 92.69 95 THR A N 1
ATOM 744 C CA . THR A 1 95 ? -5.410 -1.005 5.898 1.00 92.69 95 THR A CA 1
ATOM 745 C C . THR A 1 95 ? -4.608 -1.877 4.954 1.00 92.69 95 THR A C 1
ATOM 747 O O . THR A 1 95 ? -5.115 -2.399 3.962 1.00 92.69 95 THR A O 1
ATOM 750 N N . VAL A 1 96 ? -3.324 -1.987 5.263 1.00 94.31 96 VAL A N 1
ATOM 751 C CA . VAL A 1 96 ? -2.382 -2.896 4.631 1.00 94.31 96 VAL A CA 1
ATOM 752 C C . VAL A 1 96 ? -1.802 -3.830 5.677 1.00 94.31 96 VAL A C 1
ATOM 754 O O . VAL A 1 96 ? -1.539 -3.416 6.812 1.00 94.31 96 VAL A O 1
ATOM 757 N N . SER A 1 97 ? -1.557 -5.068 5.258 1.00 92.38 97 SER A N 1
ATOM 758 C CA . SER A 1 97 ? -0.895 -6.111 6.047 1.00 92.38 97 SER A CA 1
ATOM 759 C C . SER A 1 97 ? 0.044 -6.916 5.167 1.00 92.38 97 SER A C 1
ATOM 761 O O . SER A 1 97 ? -0.313 -7.239 4.034 1.00 92.38 97 SER A O 1
ATOM 763 N N . LEU A 1 98 ? 1.217 -7.286 5.684 1.00 92.81 98 LEU A N 1
ATOM 764 C CA . LEU A 1 98 ? 2.122 -8.173 4.953 1.00 92.81 98 LEU A CA 1
ATOM 765 C C . LEU A 1 98 ? 1.556 -9.593 4.881 1.00 92.81 98 LEU A C 1
ATOM 767 O O . LEU A 1 98 ? 1.028 -10.123 5.868 1.00 92.81 98 LEU A O 1
ATOM 771 N N . THR A 1 99 ? 1.722 -10.223 3.722 1.00 90.81 99 THR A N 1
ATOM 772 C CA . THR A 1 99 ? 1.519 -11.666 3.553 1.00 90.81 99 THR A CA 1
ATOM 773 C C . THR A 1 99 ? 2.702 -12.438 4.146 1.00 90.81 99 THR A C 1
ATOM 775 O O . THR A 1 99 ? 3.690 -11.854 4.596 1.00 90.81 99 THR A O 1
ATOM 778 N N . ALA A 1 100 ? 2.627 -13.772 4.140 1.00 87.56 100 ALA A N 1
ATOM 779 C CA . ALA A 1 100 ? 3.795 -14.599 4.443 1.00 87.56 100 ALA A CA 1
ATOM 780 C C . ALA A 1 100 ? 4.958 -14.294 3.480 1.00 87.56 100 ALA A C 1
ATOM 782 O O . ALA A 1 100 ? 6.074 -14.081 3.942 1.00 87.56 100 ALA A O 1
ATOM 783 N N . ALA A 1 101 ? 4.671 -14.166 2.178 1.00 86.94 101 ALA A N 1
ATOM 784 C CA . ALA A 1 101 ? 5.667 -13.841 1.160 1.00 86.94 101 ALA A CA 1
ATOM 785 C C . ALA A 1 101 ? 6.309 -12.465 1.3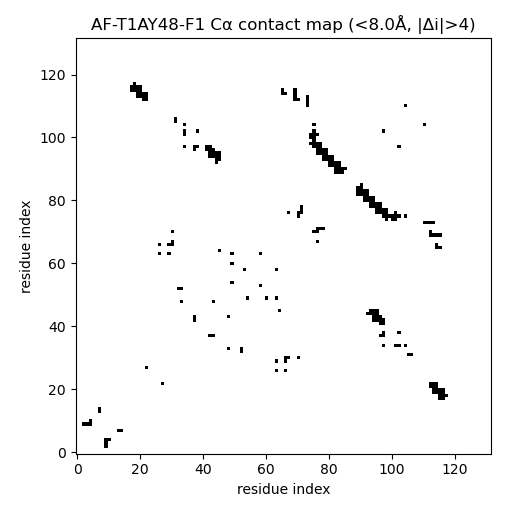85 1.00 86.94 101 ALA A C 1
ATOM 787 O O . ALA A 1 101 ? 7.524 -12.344 1.288 1.00 86.94 101 ALA A O 1
ATOM 788 N N . GLY A 1 102 ? 5.523 -11.444 1.748 1.00 86.44 102 GLY A N 1
ATOM 789 C CA . GLY A 1 102 ? 6.047 -10.116 2.074 1.00 86.44 102 GLY A CA 1
ATOM 790 C C . GLY A 1 102 ? 6.932 -10.083 3.314 1.00 86.44 102 GLY A C 1
ATOM 791 O O . GLY A 1 102 ? 7.881 -9.311 3.354 1.00 86.44 102 GLY A O 1
ATOM 792 N N . ARG A 1 103 ? 6.665 -10.935 4.312 1.00 86.25 103 ARG A N 1
ATOM 793 C CA . ARG A 1 103 ? 7.523 -11.051 5.503 1.00 86.25 103 ARG A CA 1
ATOM 794 C C . ARG A 1 103 ? 8.863 -11.725 5.217 1.00 86.25 103 ARG A C 1
ATOM 796 O O . ARG A 1 103 ? 9.831 -11.429 5.898 1.00 86.25 103 ARG A O 1
ATOM 803 N N . THR A 1 104 ? 8.914 -12.616 4.232 1.00 85.19 104 THR A N 1
ATOM 804 C CA . THR A 1 104 ? 10.145 -13.299 3.799 1.00 85.19 104 THR A CA 1
ATOM 805 C C . THR A 1 104 ? 10.824 -12.620 2.607 1.00 85.19 104 THR A C 1
ATOM 807 O O . THR A 1 104 ? 11.807 -13.135 2.079 1.00 85.19 104 THR A O 1
ATOM 810 N N . ALA A 1 105 ? 10.247 -11.535 2.088 1.00 82.94 105 ALA A N 1
ATOM 811 C CA . ALA A 1 105 ? 10.774 -10.843 0.925 1.00 82.94 105 ALA A CA 1
ATOM 812 C C . ALA A 1 105 ? 11.888 -9.886 1.352 1.00 82.94 105 ALA A C 1
ATOM 814 O O . ALA A 1 105 ? 11.635 -8.880 2.010 1.00 82.94 105 ALA A O 1
ATOM 815 N N . ASP A 1 106 ? 13.101 -10.181 0.900 1.00 74.06 106 ASP A N 1
ATOM 816 C CA . ASP A 1 106 ? 14.281 -9.342 1.077 1.00 74.06 106 ASP A CA 1
ATOM 817 C C . ASP A 1 106 ? 14.823 -8.882 -0.280 1.00 74.06 106 ASP A C 1
ATOM 819 O O . ASP A 1 106 ? 14.311 -9.251 -1.339 1.00 74.06 106 ASP A O 1
ATOM 823 N N . GLN A 1 107 ? 15.896 -8.086 -0.264 1.00 69.12 107 GLN A N 1
ATOM 824 C CA . GLN A 1 107 ? 16.558 -7.580 -1.476 1.00 69.12 107 GLN A CA 1
ATOM 825 C C . GLN A 1 107 ? 17.069 -8.681 -2.422 1.00 69.12 107 GLN A C 1
ATOM 827 O O . GLN A 1 107 ? 17.356 -8.413 -3.587 1.00 69.12 107 GLN A O 1
ATOM 832 N N . THR A 1 108 ? 17.186 -9.911 -1.926 1.00 68.38 108 THR A N 1
ATOM 833 C CA . THR A 1 108 ? 17.644 -11.093 -2.664 1.00 68.38 108 THR A CA 1
ATOM 834 C C . THR A 1 108 ? 16.494 -11.918 -3.244 1.00 68.38 108 THR A C 1
ATOM 836 O O . THR A 1 108 ? 16.728 -12.768 -4.103 1.00 68.38 108 THR A O 1
ATOM 839 N N . THR A 1 109 ? 15.254 -11.677 -2.810 1.00 72.19 109 THR A N 1
ATOM 840 C CA . THR A 1 109 ? 14.086 -12.424 -3.275 1.00 72.19 109 THR A CA 1
ATOM 841 C C . THR A 1 109 ? 13.657 -11.885 -4.642 1.00 72.19 109 THR A C 1
ATOM 843 O O . THR A 1 109 ? 13.365 -10.692 -4.763 1.00 72.19 109 THR A O 1
ATOM 846 N N . PRO A 1 110 ? 13.574 -12.723 -5.693 1.00 66.88 110 PRO A N 1
ATOM 847 C CA . PRO A 1 110 ? 13.117 -12.284 -7.004 1.00 66.88 110 PRO A CA 1
ATOM 848 C C . PRO A 1 110 ? 11.606 -12.025 -6.967 1.00 66.88 110 PRO A C 1
ATOM 850 O O . PRO A 1 110 ? 10.792 -12.883 -7.300 1.00 66.88 110 PRO A O 1
ATOM 853 N N . VAL A 1 111 ? 11.215 -10.825 -6.546 1.00 73.88 111 VAL A N 1
ATOM 854 C CA . VAL A 1 111 ? 9.819 -10.390 -6.575 1.00 73.88 111 VAL A CA 1
ATOM 855 C C . VAL A 1 111 ? 9.502 -9.854 -7.965 1.00 73.88 111 VAL A C 1
ATOM 857 O O . VAL A 1 111 ? 10.173 -8.947 -8.466 1.00 73.88 111 VAL A O 1
ATOM 860 N N . ARG A 1 112 ? 8.425 -10.355 -8.583 1.00 78.12 112 ARG A N 1
ATOM 861 C CA . ARG A 1 112 ? 7.885 -9.796 -9.830 1.00 78.12 112 ARG A CA 1
ATOM 862 C C . ARG A 1 112 ? 7.156 -8.476 -9.554 1.00 78.12 112 ARG A C 1
ATOM 864 O O . ARG A 1 112 ? 5.933 -8.388 -9.614 1.00 78.12 112 ARG A O 1
ATOM 871 N N . PHE A 1 113 ? 7.930 -7.446 -9.234 1.00 85.12 113 PHE A N 1
ATOM 872 C CA . PHE A 1 113 ? 7.439 -6.114 -8.909 1.00 85.12 113 PHE A CA 1
ATOM 873 C C . PHE A 1 113 ? 7.311 -5.263 -10.179 1.00 85.12 113 PHE A C 1
ATOM 875 O O . PHE A 1 113 ? 8.298 -4.752 -10.715 1.00 85.12 113 PHE A O 1
ATOM 882 N N . VAL A 1 114 ? 6.078 -5.147 -10.679 1.00 87.12 114 VAL A N 1
ATOM 883 C CA . VAL A 1 114 ? 5.733 -4.381 -11.883 1.00 87.12 114 VAL A CA 1
ATOM 884 C C . VAL A 1 114 ? 4.809 -3.220 -11.536 1.00 87.12 114 VAL A C 1
ATOM 886 O O . VAL A 1 114 ? 3.769 -3.393 -10.896 1.00 87.12 114 VAL A O 1
ATOM 889 N N . MET A 1 115 ? 5.183 -2.027 -11.982 1.00 90.25 115 MET A N 1
ATOM 890 C CA . MET A 1 115 ? 4.404 -0.809 -11.783 1.00 90.25 115 MET A CA 1
ATOM 891 C C . MET A 1 115 ? 3.412 -0.640 -12.923 1.00 90.25 115 MET A C 1
ATOM 893 O O . MET A 1 115 ? 3.668 -1.082 -14.045 1.00 90.25 115 MET A O 1
ATOM 897 N N . LYS A 1 116 ? 2.268 -0.002 -12.656 1.00 84.31 116 LYS A N 1
ATOM 898 C CA . LYS A 1 116 ? 1.409 0.430 -13.761 1.00 84.31 116 LYS A CA 1
ATOM 899 C C . LYS A 1 116 ? 2.142 1.521 -14.518 1.00 84.31 116 LYS A C 1
ATOM 901 O O . LYS A 1 116 ? 2.747 2.411 -13.924 1.00 84.31 116 LYS A O 1
ATOM 906 N N . ASP A 1 117 ? 2.060 1.452 -15.833 1.00 75.56 117 ASP A N 1
ATOM 907 C CA . ASP A 1 117 ? 2.374 2.602 -16.651 1.00 75.56 117 ASP A CA 1
ATOM 908 C C . ASP A 1 117 ? 1.234 3.597 -16.433 1.00 75.56 117 ASP A C 1
ATOM 910 O O . ASP A 1 117 ? 0.099 3.378 -16.870 1.00 75.56 117 ASP A O 1
ATOM 914 N N . ALA A 1 118 ? 1.501 4.640 -15.649 1.00 63.59 118 ALA A N 1
ATOM 915 C CA . ALA A 1 118 ? 0.591 5.762 -15.558 1.00 63.59 118 ALA A CA 1
ATOM 916 C C . ALA A 1 118 ? 0.571 6.397 -16.948 1.00 63.59 118 ALA A C 1
ATOM 918 O O . ALA A 1 118 ? 1.453 7.186 -17.283 1.00 63.59 118 ALA A O 1
ATOM 919 N N . ALA A 1 119 ? -0.409 6.016 -17.776 1.00 49.12 119 ALA A N 1
ATOM 920 C CA . ALA A 1 119 ? -0.709 6.747 -18.996 1.00 49.12 119 ALA A CA 1
ATOM 921 C C . ALA A 1 119 ? -0.739 8.225 -18.602 1.00 49.12 119 ALA A C 1
ATOM 923 O O . ALA A 1 119 ? -1.453 8.569 -17.655 1.00 49.12 119 ALA A O 1
ATOM 924 N N . CYS A 1 120 ? 0.118 9.035 -19.243 1.00 38.41 120 CYS A N 1
ATOM 925 C CA . CYS A 1 120 ? 0.367 10.429 -18.882 1.00 38.41 120 CYS A CA 1
ATOM 926 C C . CYS A 1 120 ? -0.920 11.092 -18.385 1.00 38.41 120 CYS A C 1
ATOM 928 O O . CYS A 1 120 ? -1.948 10.919 -19.050 1.00 38.41 120 CYS A O 1
ATOM 930 N N . PRO A 1 121 ? -0.892 11.839 -17.264 1.00 38.78 121 PRO A N 1
ATOM 931 C CA . PRO A 1 121 ? -2.085 12.485 -16.741 1.00 38.78 121 PRO A CA 1
ATOM 932 C C . PRO A 1 121 ? -2.723 13.278 -17.876 1.00 38.78 121 PRO A C 1
ATOM 934 O O . PRO A 1 121 ? -2.166 14.274 -18.338 1.00 38.78 121 PRO A O 1
ATOM 937 N N . VAL A 1 122 ? -3.860 12.792 -18.382 1.00 40.44 122 VAL A N 1
ATOM 938 C CA . VAL A 1 122 ? -4.604 13.493 -19.424 1.00 40.44 122 VAL A CA 1
ATOM 939 C C . VAL A 1 122 ? -4.908 14.871 -18.847 1.00 40.44 122 VAL A C 1
ATOM 941 O O . VAL A 1 122 ? -5.562 14.944 -17.799 1.00 40.44 122 VAL A O 1
ATOM 944 N N . PRO A 1 123 ? -4.412 15.967 -19.454 1.00 39.81 123 PRO A N 1
ATOM 945 C CA . PRO A 1 123 ? -4.652 17.292 -18.919 1.00 39.81 123 PRO A CA 1
ATOM 946 C C . PRO A 1 123 ? -6.163 17.475 -18.857 1.00 39.81 123 PRO A C 1
ATOM 948 O O . PRO A 1 123 ? -6.852 17.394 -19.878 1.00 39.81 123 PRO A O 1
ATOM 951 N N . ARG A 1 124 ? -6.697 17.665 -17.643 1.00 47.78 124 ARG A N 1
ATOM 952 C CA . ARG A 1 124 ? -8.119 17.942 -17.435 1.00 47.78 124 ARG A CA 1
ATOM 953 C C . ARG A 1 124 ? -8.464 19.158 -18.292 1.00 47.78 124 ARG A C 1
ATOM 955 O O . ARG A 1 124 ? -8.077 20.278 -17.961 1.00 47.78 124 ARG A O 1
ATOM 962 N N . ARG A 1 125 ? -9.158 18.946 -19.418 1.00 50.78 125 ARG A N 1
ATOM 963 C CA . ARG A 1 125 ? -9.645 20.034 -20.274 1.00 50.78 125 ARG A CA 1
ATOM 964 C C . ARG A 1 125 ? -10.518 20.938 -19.408 1.00 50.78 125 ARG A C 1
ATOM 966 O O . ARG A 1 125 ? -11.625 20.562 -19.029 1.00 50.78 125 ARG A O 1
ATOM 973 N N . LYS A 1 126 ? -10.009 22.132 -19.094 1.00 47.69 126 LYS A N 1
ATOM 974 C CA . LYS A 1 126 ? -10.786 23.236 -18.524 1.00 47.69 126 LYS A CA 1
ATOM 975 C C . LYS A 1 126 ? -11.974 23.476 -19.459 1.00 47.69 126 LYS A C 1
ATOM 977 O O . LYS A 1 126 ? -11.790 23.948 -20.581 1.00 47.69 126 LYS A O 1
ATOM 982 N N . ARG A 1 127 ? -13.186 23.120 -19.019 1.00 50.47 127 ARG A N 1
ATOM 983 C CA . ARG A 1 127 ? -14.427 23.557 -19.669 1.00 50.47 127 ARG A CA 1
ATOM 984 C C . ARG A 1 127 ? -14.430 25.085 -19.631 1.00 50.47 127 ARG A C 1
ATOM 986 O O . ARG A 1 127 ? -14.544 25.675 -18.561 1.00 50.47 127 ARG A O 1
ATOM 993 N N . LYS A 1 128 ? -14.246 25.717 -20.790 1.00 46.16 128 LYS A N 1
ATOM 994 C CA . LYS A 1 128 ? -14.509 27.145 -20.961 1.00 46.16 128 LYS A CA 1
ATOM 995 C C . LYS A 1 128 ? -16.027 27.310 -20.890 1.00 46.16 128 LYS A C 1
ATOM 997 O O . LYS A 1 128 ? -16.719 26.893 -21.813 1.00 46.16 128 LYS A O 1
ATOM 1002 N N . ASN A 1 129 ? -16.540 27.857 -19.791 1.00 46.78 129 ASN A N 1
ATOM 1003 C CA . ASN A 1 129 ? -17.883 28.429 -19.802 1.00 46.78 129 ASN A CA 1
ATOM 1004 C C . ASN A 1 129 ? -17.835 29.654 -20.719 1.00 46.78 129 ASN A C 1
ATOM 1006 O O . ASN A 1 129 ? -17.111 30.603 -20.430 1.00 46.78 129 ASN A O 1
ATOM 1010 N N . ALA A 1 130 ? -18.575 29.607 -21.822 1.00 45.09 130 ALA A N 1
ATOM 1011 C CA . ALA A 1 130 ? -18.940 30.793 -22.580 1.00 45.09 130 ALA A CA 1
ATOM 1012 C C . ALA A 1 130 ? -20.283 31.300 -22.030 1.00 45.09 130 ALA A C 1
ATOM 1014 O O . ALA A 1 130 ? -21.256 30.542 -22.069 1.00 45.09 130 ALA A O 1
ATOM 1015 N N . PRO A 1 131 ? -20.370 32.525 -21.488 1.00 55.44 131 PRO A N 1
ATOM 1016 C CA . PRO A 1 131 ? -21.635 33.234 -21.421 1.00 55.44 131 PRO A CA 1
ATOM 1017 C C . PRO A 1 131 ? 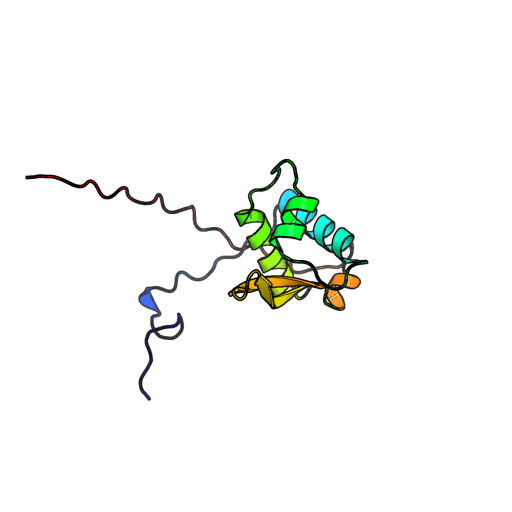-21.921 33.923 -22.768 1.00 55.44 131 PRO A C 1
ATOM 1019 O O . PRO A 1 131 ? -20.993 34.281 -23.493 1.00 55.44 131 PRO A O 1
ATOM 1022 N N . ARG A 1 132 ? -23.219 33.999 -23.080 1.00 47.25 132 ARG A N 1
ATOM 1023 C CA . ARG A 1 132 ? -23.856 34.556 -24.285 1.00 47.25 132 ARG A CA 1
ATOM 1024 C C . ARG A 1 132 ? -23.397 35.958 -24.663 1.00 47.25 132 ARG A C 1
ATOM 1026 O O . ARG A 1 132 ? -23.176 36.762 -23.734 1.00 47.25 132 ARG A O 1
#

Secondary structure (DSSP, 8-state):
----S-STTS-GGG-----EEEPPHHHHHHHHHHHHHHTT-S-EEHHHHHHHH-TT-SS-HHHHHHHHHHHHHTTSEEEEEEEEEETTEEEEEEEEEE-HHHHS--TTS----EEE----------------

Radius of gyration: 18.66 Å; Cα contacts (8 Å, |Δi|>4): 137; chains: 1; bounding box: 46×49×43 Å